Protein AF-V4U6P4-F1 (afdb_monomer_lite)

Structure (mmCIF, N/CA/C/O backbone):
data_AF-V4U6P4-F1
#
_entry.id   AF-V4U6P4-F1
#
loop_
_atom_site.group_PDB
_atom_site.id
_atom_site.type_symbol
_atom_site.label_atom_id
_atom_site.label_alt_id
_atom_site.label_comp_id
_atom_site.label_asym_id
_atom_site.label_entity_id
_atom_site.label_seq_id
_atom_site.pdbx_PDB_ins_code
_atom_site.Cartn_x
_atom_site.Cartn_y
_atom_site.Cartn_z
_atom_site.occupancy
_atom_site.B_iso_or_equiv
_atom_site.auth_seq_id
_atom_site.auth_comp_id
_atom_site.auth_asym_id
_atom_site.auth_atom_id
_atom_site.pdbx_PDB_model_num
ATOM 1 N N . MET A 1 1 ? 6.737 -14.119 -6.238 1.00 63.34 1 MET A N 1
ATOM 2 C CA . MET A 1 1 ? 7.945 -13.374 -5.808 1.00 63.34 1 MET A CA 1
ATOM 3 C C . MET A 1 1 ? 7.451 -12.234 -4.933 1.00 63.34 1 MET A C 1
ATOM 5 O O . MET A 1 1 ? 6.786 -11.350 -5.454 1.00 63.34 1 MET A O 1
ATOM 9 N N . GLN A 1 2 ? 7.743 -12.237 -3.628 1.00 74.50 2 GLN A N 1
ATOM 10 C CA . GLN A 1 2 ? 7.158 -11.265 -2.681 1.00 74.50 2 GLN A CA 1
ATOM 11 C C . GLN A 1 2 ? 7.443 -9.792 -3.044 1.00 74.50 2 GLN A C 1
ATOM 13 O O . GLN A 1 2 ? 6.641 -8.907 -2.760 1.00 74.50 2 GLN A O 1
ATOM 18 N N . GLY A 1 3 ? 8.568 -9.514 -3.713 1.00 74.19 3 GLY A N 1
ATOM 19 C CA . GLY A 1 3 ? 8.919 -8.161 -4.152 1.00 74.19 3 GLY A CA 1
ATOM 20 C C . GLY A 1 3 ? 7.988 -7.591 -5.226 1.00 74.19 3 GLY A C 1
ATOM 21 O O . GLY A 1 3 ? 7.720 -6.391 -5.215 1.00 74.19 3 GLY A O 1
ATOM 22 N N . ASP A 1 4 ? 7.465 -8.427 -6.123 1.00 78.25 4 ASP A N 1
ATOM 23 C CA . ASP A 1 4 ? 6.570 -7.973 -7.193 1.00 78.25 4 ASP A CA 1
ATOM 24 C C . ASP A 1 4 ? 5.157 -7.733 -6.652 1.00 78.2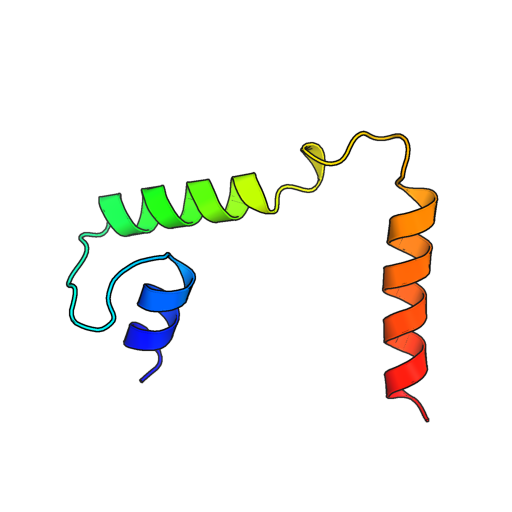5 4 ASP A C 1
ATOM 26 O O . ASP A 1 4 ? 4.517 -6.746 -7.007 1.00 78.25 4 ASP A O 1
ATOM 30 N N . GLU A 1 5 ? 4.719 -8.561 -5.702 1.00 79.94 5 GLU A N 1
ATOM 31 C CA . GLU A 1 5 ? 3.476 -8.361 -4.948 1.00 79.94 5 GLU A CA 1
ATOM 32 C C . GLU A 1 5 ? 3.514 -7.042 -4.161 1.00 79.94 5 GLU A C 1
ATOM 34 O O . GLU A 1 5 ? 2.594 -6.230 -4.262 1.00 79.94 5 GLU A O 1
ATOM 39 N N . ALA A 1 6 ? 4.615 -6.762 -3.452 1.00 81.81 6 ALA A N 1
ATOM 40 C CA . ALA A 1 6 ? 4.791 -5.508 -2.720 1.00 81.81 6 ALA A CA 1
ATOM 41 C C . ALA A 1 6 ? 4.775 -4.275 -3.643 1.00 81.81 6 ALA A C 1
ATOM 43 O O . ALA A 1 6 ? 4.224 -3.233 -3.280 1.00 81.81 6 ALA A O 1
ATOM 44 N N . ARG A 1 7 ? 5.346 -4.383 -4.851 1.00 84.62 7 ARG A N 1
ATOM 45 C CA . ARG A 1 7 ? 5.293 -3.314 -5.862 1.00 84.62 7 ARG A CA 1
ATOM 46 C C . ARG A 1 7 ? 3.860 -3.056 -6.296 1.00 84.62 7 ARG A C 1
ATOM 48 O O . ARG A 1 7 ? 3.418 -1.913 -6.215 1.00 84.62 7 ARG A O 1
ATOM 55 N N . VAL A 1 8 ? 3.129 -4.102 -6.672 1.00 84.62 8 VAL A N 1
ATOM 56 C CA . VAL A 1 8 ? 1.729 -3.989 -7.103 1.00 84.62 8 VAL A CA 1
ATOM 57 C C . VAL A 1 8 ? 0.861 -3.377 -5.997 1.00 84.62 8 VAL A C 1
ATOM 59 O O . VAL A 1 8 ? 0.106 -2.445 -6.271 1.00 84.62 8 VAL A O 1
ATOM 62 N N . LEU A 1 9 ? 1.029 -3.805 -4.740 1.00 84.94 9 LEU A N 1
ATOM 63 C CA . LEU A 1 9 ? 0.294 -3.261 -3.587 1.00 84.94 9 LEU A CA 1
ATOM 64 C C . LEU A 1 9 ? 0.543 -1.763 -3.354 1.00 84.94 9 LEU A C 1
ATOM 66 O O . LEU A 1 9 ? -0.368 -1.026 -2.972 1.00 84.94 9 LEU A O 1
ATOM 70 N N . LEU A 1 10 ? 1.766 -1.295 -3.605 1.00 87.00 10 LEU A N 1
ATOM 71 C CA . LEU A 1 10 ? 2.134 0.120 -3.513 1.00 87.00 10 LEU A CA 1
ATOM 72 C C . LEU A 1 10 ? 1.775 0.924 -4.782 1.00 87.00 10 LEU A C 1
ATOM 74 O O . LEU A 1 10 ? 1.928 2.148 -4.798 1.00 87.00 10 LEU A O 1
ATOM 78 N N . GLY A 1 11 ? 1.258 0.266 -5.825 1.00 86.94 11 GLY A N 1
ATOM 79 C CA . GLY A 1 11 ? 0.886 0.878 -7.104 1.00 86.94 11 GLY A CA 1
ATOM 80 C C . GLY A 1 11 ? 2.042 1.016 -8.097 1.00 86.94 11 GLY A C 1
ATOM 81 O O . GLY A 1 11 ? 1.958 1.804 -9.036 1.00 86.94 11 GLY A O 1
ATOM 82 N N . PHE A 1 12 ? 3.131 0.279 -7.892 1.00 88.06 12 PHE A N 1
ATOM 83 C CA . PHE A 1 12 ? 4.262 0.217 -8.807 1.00 88.06 12 PHE A CA 1
ATOM 84 C C . PHE A 1 12 ? 4.107 -0.931 -9.818 1.00 88.06 12 PHE A C 1
ATOM 86 O O . PHE A 1 12 ? 3.618 -2.004 -9.459 1.00 88.06 12 PHE A O 1
ATOM 93 N N . PRO A 1 13 ? 4.588 -0.767 -11.066 1.00 87.19 13 PRO A N 1
ATOM 94 C CA . PRO A 1 13 ? 4.664 -1.867 -12.020 1.00 87.19 13 PRO A CA 1
ATOM 95 C C . PRO A 1 13 ? 5.535 -3.013 -11.480 1.00 87.19 13 PRO A C 1
ATOM 97 O O . PRO A 1 13 ? 6.572 -2.735 -10.863 1.00 87.19 13 PRO A O 1
ATOM 100 N N . PRO A 1 14 ? 5.201 -4.283 -11.765 1.00 79.25 14 PRO A N 1
ATOM 101 C CA . PRO A 1 14 ? 5.940 -5.436 -11.248 1.00 79.25 14 PRO A CA 1
ATOM 102 C C . PRO A 1 14 ? 7.419 -5.407 -11.655 1.00 79.25 14 PRO A C 1
ATOM 104 O O . PRO A 1 14 ? 8.278 -5.737 -10.853 1.00 79.25 14 PRO A O 1
ATOM 107 N N . ASN A 1 15 ? 7.747 -4.874 -12.835 1.00 83.56 15 ASN A N 1
ATOM 108 C CA . ASN A 1 15 ? 9.128 -4.782 -13.328 1.00 83.56 15 ASN A CA 1
ATOM 109 C C . ASN A 1 15 ? 9.850 -3.476 -12.959 1.00 83.56 15 ASN A C 1
ATOM 111 O O . ASN A 1 15 ? 10.984 -3.248 -13.382 1.00 83.56 15 ASN A O 1
ATOM 115 N N . SER A 1 16 ? 9.203 -2.587 -12.204 1.00 83.69 16 SER A N 1
ATOM 116 C CA . SER A 1 16 ? 9.818 -1.322 -11.803 1.00 83.69 16 SER A CA 1
ATOM 117 C C . SER A 1 16 ? 10.793 -1.511 -10.638 1.00 83.69 16 SER A C 1
ATOM 119 O O . SER A 1 16 ? 10.651 -2.414 -9.814 1.00 83.69 16 SER A O 1
ATOM 121 N N . ARG A 1 17 ? 11.798 -0.634 -10.551 1.00 86.44 17 ARG A N 1
ATOM 122 C CA . ARG A 1 17 ? 12.761 -0.590 -9.441 1.00 86.44 17 ARG A CA 1
ATOM 123 C C . ARG A 1 17 ? 12.671 0.763 -8.731 1.00 86.44 17 ARG A C 1
ATOM 125 O O . ARG A 1 17 ? 13.542 1.607 -8.937 1.00 86.44 17 ARG A O 1
ATOM 132 N N . PRO A 1 18 ? 11.598 1.006 -7.957 1.00 85.19 18 PRO A N 1
ATOM 133 C CA . PRO A 1 18 ? 11.449 2.255 -7.228 1.00 85.19 18 PRO A CA 1
ATOM 134 C C . PRO A 1 18 ? 12.547 2.382 -6.168 1.00 85.19 18 PRO A C 1
ATOM 136 O O . PRO A 1 18 ? 12.936 1.402 -5.530 1.00 85.19 18 PRO A O 1
ATOM 139 N N . ASN A 1 19 ? 13.044 3.599 -5.967 1.00 89.12 19 ASN A N 1
ATOM 140 C CA . ASN A 1 19 ? 13.983 3.890 -4.889 1.00 89.12 19 ASN A CA 1
ATOM 141 C C . ASN A 1 19 ? 13.263 3.939 -3.527 1.00 89.12 19 ASN A C 1
ATOM 143 O O . ASN A 1 19 ? 12.037 4.052 -3.449 1.00 89.12 19 ASN A O 1
ATOM 147 N N . ALA A 1 20 ? 14.026 3.892 -2.432 1.00 87.25 20 ALA A N 1
ATOM 148 C CA . ALA A 1 20 ? 13.467 3.867 -1.078 1.00 87.25 20 ALA A CA 1
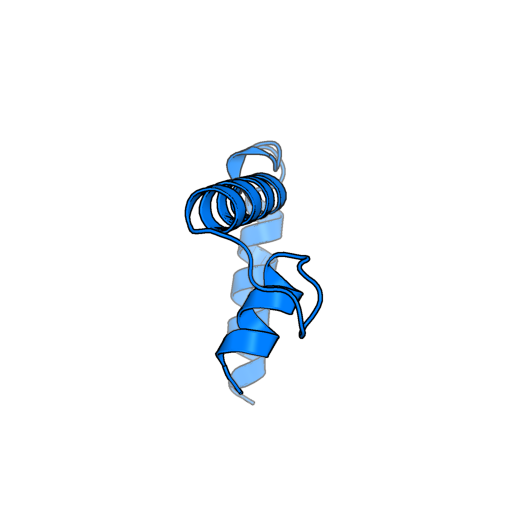ATOM 149 C C . ALA A 1 20 ? 12.529 5.058 -0.779 1.00 87.25 20 ALA A C 1
ATOM 151 O O . ALA A 1 20 ? 11.515 4.894 -0.098 1.00 87.25 20 ALA A O 1
ATOM 152 N N . SER A 1 21 ? 12.818 6.244 -1.323 1.00 89.62 21 SER A N 1
ATOM 153 C CA . SER A 1 21 ? 11.982 7.440 -1.158 1.00 89.62 21 SER A CA 1
ATOM 154 C C . SER A 1 21 ? 10.626 7.297 -1.852 1.00 89.62 21 SER A C 1
ATOM 156 O O . SER A 1 21 ? 9.600 7.652 -1.269 1.00 89.62 21 SER A O 1
ATOM 158 N N . GLN A 1 22 ? 10.599 6.726 -3.058 1.00 90.38 22 GLN A N 1
ATOM 159 C CA . GLN A 1 22 ? 9.368 6.438 -3.800 1.00 90.38 22 GLN A CA 1
ATOM 160 C C . GLN A 1 22 ? 8.518 5.397 -3.067 1.00 90.38 22 GLN A C 1
ATOM 162 O O . GLN A 1 22 ? 7.322 5.616 -2.876 1.00 90.38 22 GLN A O 1
ATOM 167 N N . VAL A 1 23 ? 9.137 4.315 -2.582 1.00 88.38 23 VAL A N 1
ATOM 168 C CA . VAL A 1 23 ? 8.457 3.285 -1.776 1.00 88.38 23 VAL A CA 1
ATOM 169 C C . VAL A 1 23 ? 7.824 3.907 -0.532 1.00 88.38 23 VAL A C 1
ATOM 171 O O . VAL A 1 23 ? 6.644 3.689 -0.260 1.00 88.38 23 VAL A O 1
ATOM 174 N N . LYS A 1 24 ? 8.572 4.751 0.190 1.00 88.00 24 LYS A N 1
ATOM 175 C CA . LYS A 1 24 ? 8.082 5.435 1.394 1.00 88.00 24 LYS A CA 1
ATOM 176 C C . LYS A 1 24 ? 6.914 6.379 1.095 1.00 88.00 24 LYS A C 1
ATOM 178 O O . LYS A 1 24 ? 5.974 6.442 1.885 1.00 88.00 24 LYS A O 1
ATOM 183 N N . ALA A 1 25 ? 6.955 7.107 -0.020 1.00 89.81 25 ALA A N 1
ATOM 184 C CA . ALA A 1 25 ? 5.866 7.992 -0.434 1.00 89.81 25 ALA A CA 1
ATOM 185 C C . ALA A 1 25 ? 4.594 7.208 -0.802 1.00 89.81 25 ALA A C 1
ATOM 187 O O . ALA A 1 25 ? 3.508 7.542 -0.328 1.00 89.81 25 ALA A O 1
ATOM 188 N N . ALA A 1 26 ? 4.733 6.133 -1.582 1.00 89.31 26 ALA A N 1
ATOM 189 C CA . ALA A 1 26 ? 3.621 5.261 -1.953 1.00 89.31 26 ALA A CA 1
ATOM 190 C C . ALA A 1 26 ? 2.988 4.583 -0.730 1.00 89.31 26 ALA A C 1
ATOM 192 O O . ALA A 1 26 ? 1.764 4.572 -0.598 1.00 89.31 26 ALA A O 1
ATOM 193 N N . TYR A 1 27 ? 3.815 4.106 0.204 1.00 87.38 27 TYR A N 1
ATOM 194 C CA . TYR A 1 27 ? 3.353 3.526 1.463 1.00 87.38 27 TYR A CA 1
ATOM 195 C C . TYR A 1 27 ? 2.551 4.537 2.284 1.00 87.38 27 TYR A C 1
ATOM 197 O O . TYR A 1 27 ? 1.435 4.244 2.699 1.00 87.38 27 TYR A O 1
ATOM 205 N N . LYS A 1 28 ? 3.069 5.762 2.452 1.00 85.69 28 LYS A N 1
ATOM 206 C CA . LYS A 1 28 ? 2.346 6.832 3.155 1.00 85.69 28 LYS A CA 1
ATOM 207 C C . LYS A 1 28 ? 0.987 7.107 2.517 1.00 85.69 28 LYS A C 1
ATOM 209 O O . LYS A 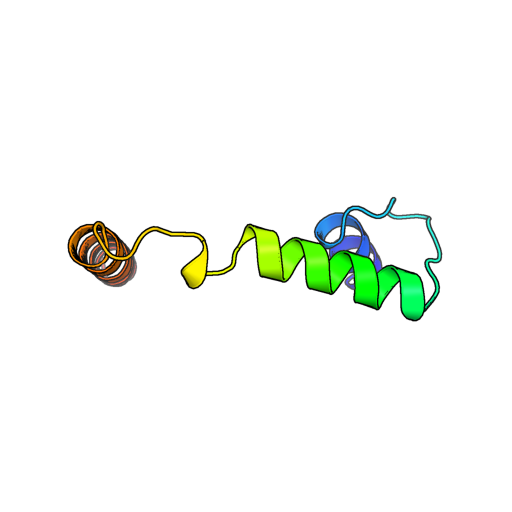1 28 ? 0.003 7.172 3.241 1.00 85.69 28 LYS A O 1
ATOM 214 N N . ARG A 1 29 ? 0.915 7.235 1.188 1.00 85.94 29 ARG A N 1
ATOM 215 C CA . ARG A 1 29 ? -0.360 7.445 0.483 1.00 85.94 29 ARG A CA 1
ATOM 216 C C . ARG A 1 29 ? -1.350 6.317 0.773 1.00 85.94 29 ARG A C 1
ATOM 218 O O . ARG A 1 29 ? -2.493 6.602 1.099 1.00 85.94 29 ARG A O 1
ATOM 225 N N . LYS A 1 30 ? -0.903 5.059 0.717 1.00 83.88 30 LYS A N 1
ATOM 226 C CA . LYS A 1 30 ? -1.757 3.895 0.992 1.00 83.88 30 LYS A CA 1
ATOM 227 C C . LYS A 1 30 ? -2.256 3.862 2.439 1.00 83.88 30 LYS A C 1
ATOM 229 O O . LYS A 1 30 ? -3.421 3.570 2.677 1.00 83.88 30 LYS A O 1
ATOM 234 N N . VAL A 1 31 ? -1.394 4.215 3.392 1.00 83.12 31 VAL A N 1
ATOM 235 C CA . VAL A 1 31 ? -1.767 4.348 4.807 1.00 83.12 31 VAL A CA 1
ATOM 236 C C . VAL A 1 31 ? -2.806 5.449 4.999 1.00 83.12 31 VAL A C 1
ATOM 238 O O . VAL A 1 31 ? -3.774 5.227 5.715 1.00 83.12 31 VAL A O 1
ATOM 241 N N . TRP A 1 32 ? -2.642 6.602 4.344 1.00 78.94 32 TRP A N 1
ATOM 242 C CA . TRP A 1 32 ? -3.639 7.673 4.374 1.00 78.94 32 TRP A CA 1
ATOM 243 C C . TRP A 1 32 ? -4.959 7.236 3.727 1.00 78.94 32 TRP A C 1
ATOM 245 O O . TRP A 1 32 ? -6.003 7.434 4.324 1.00 78.94 32 TRP A O 1
ATOM 255 N N . GLU A 1 33 ? -4.947 6.565 2.575 1.00 76.69 33 GLU A N 1
ATOM 256 C CA . GLU A 1 33 ? -6.173 6.033 1.944 1.00 76.69 33 GLU A CA 1
ATOM 257 C C . GLU A 1 33 ? -6.964 5.086 2.857 1.00 76.69 33 GLU A C 1
ATOM 259 O O . GLU A 1 33 ? -8.191 5.056 2.807 1.00 76.69 33 GLU A O 1
ATOM 264 N N . CYS A 1 34 ? -6.268 4.317 3.691 1.00 67.81 34 CYS A N 1
ATOM 265 C CA . CYS A 1 34 ? -6.871 3.378 4.630 1.00 67.81 34 CYS A CA 1
ATOM 266 C C . CYS A 1 34 ? -6.938 3.926 6.063 1.00 67.81 34 CYS A C 1
ATOM 268 O O . CYS A 1 34 ? -7.178 3.154 6.992 1.00 67.81 34 CYS A O 1
ATOM 270 N N . HIS A 1 35 ? -6.695 5.225 6.271 1.00 69.00 35 HIS A N 1
ATOM 271 C CA . HIS A 1 35 ? -6.548 5.751 7.619 1.00 69.00 35 HIS A CA 1
ATOM 272 C C . HIS A 1 35 ? -7.901 5.764 8.341 1.00 69.00 35 HIS A C 1
ATOM 274 O O . HIS A 1 35 ? -8.844 6.390 7.849 1.00 69.00 35 HIS A 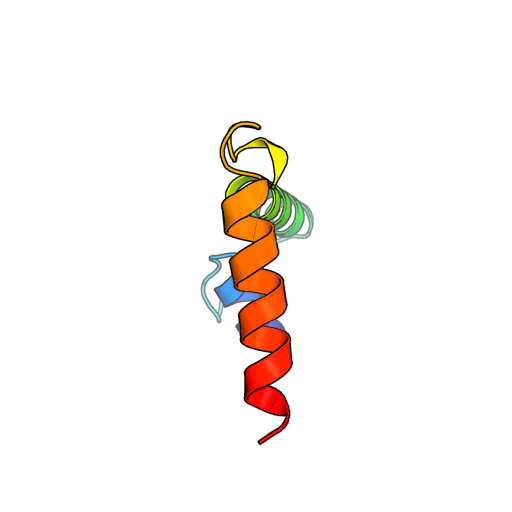O 1
ATOM 280 N N . PRO A 1 36 ? -8.012 5.138 9.526 1.00 63.47 36 PRO A N 1
ATOM 281 C CA . PRO A 1 36 ? -9.263 5.090 10.276 1.00 63.47 36 PRO A CA 1
ATOM 282 C C . PRO A 1 36 ? -9.775 6.487 10.670 1.00 63.47 36 PRO A C 1
ATOM 284 O O . PRO A 1 36 ? -10.980 6.654 10.824 1.00 63.47 36 PRO A O 1
ATOM 287 N N . ASP A 1 37 ? -8.908 7.506 10.743 1.00 66.50 37 ASP A N 1
ATOM 288 C CA . ASP A 1 37 ? -9.333 8.893 11.024 1.00 66.50 37 ASP A CA 1
ATOM 289 C C . ASP A 1 37 ? -9.911 9.638 9.807 1.00 66.50 37 ASP A C 1
ATOM 291 O O . ASP A 1 37 ? -10.470 10.721 9.970 1.00 66.50 37 ASP A O 1
ATOM 295 N N . LEU A 1 38 ? -9.817 9.083 8.591 1.00 56.81 38 LEU A N 1
ATOM 296 C CA . LEU A 1 38 ? -10.573 9.587 7.433 1.00 56.81 38 LEU A CA 1
ATOM 297 C C . LEU A 1 38 ? -12.012 9.052 7.402 1.00 56.81 38 LEU A C 1
ATOM 299 O O . LEU A 1 38 ? -12.827 9.519 6.605 1.00 56.81 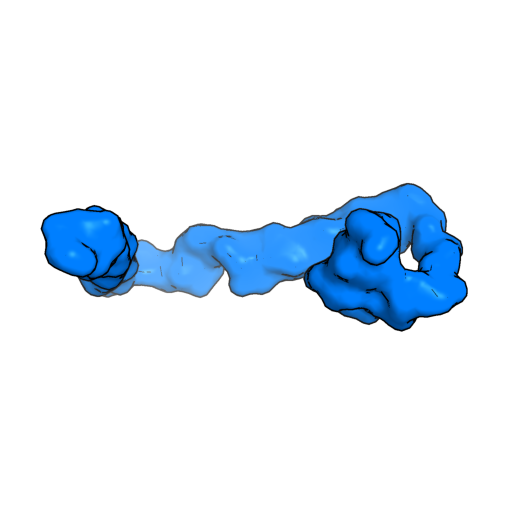38 LEU A O 1
ATOM 303 N N . PHE A 1 39 ? -12.355 8.122 8.296 1.00 52.69 39 PHE A N 1
ATOM 304 C CA . PHE A 1 39 ? -13.735 7.735 8.538 1.00 52.69 39 PHE A CA 1
ATOM 305 C C . PHE A 1 39 ? -14.319 8.672 9.603 1.00 52.69 39 PHE A C 1
ATOM 307 O O . PHE A 1 39 ? -13.825 8.700 10.733 1.00 52.69 39 PHE A O 1
ATOM 314 N N . PRO A 1 40 ? -15.365 9.460 9.287 1.00 55.25 40 PRO A N 1
ATOM 315 C CA . PRO A 1 40 ? -15.963 10.347 10.270 1.00 55.25 40 PRO A CA 1
ATOM 316 C C . PRO A 1 40 ? -16.417 9.542 11.492 1.00 55.25 40 PRO A C 1
ATOM 318 O O . PRO A 1 40 ? -17.052 8.490 11.376 1.00 55.25 40 PRO A O 1
ATOM 321 N N . VAL A 1 41 ? -16.110 10.085 12.673 1.00 54.03 41 VAL A N 1
ATOM 322 C CA . VAL A 1 41 ? -16.323 9.524 14.023 1.00 54.03 41 VAL A CA 1
ATOM 323 C C . VAL A 1 41 ? -17.789 9.128 14.320 1.00 54.03 41 VAL A C 1
ATOM 325 O O . VAL A 1 41 ? -18.068 8.546 15.361 1.00 54.03 41 VAL A O 1
ATOM 328 N N . GLY A 1 42 ? -18.722 9.353 13.391 1.00 53.44 42 GLY A N 1
ATOM 329 C CA . GLY A 1 42 ? -20.139 8.993 13.486 1.00 53.44 42 GLY A CA 1
ATOM 330 C C . GLY A 1 42 ? -20.545 7.605 12.963 1.00 53.44 42 GLY A C 1
ATOM 331 O O . GLY A 1 42 ? -21.726 7.292 13.029 1.00 53.44 42 GLY A O 1
ATOM 332 N N . ARG A 1 43 ? -19.632 6.764 12.444 1.00 48.59 43 ARG A N 1
ATOM 333 C CA . ARG A 1 43 ? -19.941 5.361 12.046 1.00 48.59 43 ARG A CA 1
ATOM 334 C C . ARG A 1 43 ? -19.154 4.297 12.821 1.00 48.59 43 ARG A C 1
ATOM 336 O O . ARG A 1 43 ? -19.016 3.163 12.366 1.00 48.59 43 ARG A O 1
ATOM 343 N N . LYS A 1 44 ? -18.616 4.646 13.993 1.00 51.97 44 LYS A N 1
ATOM 344 C CA . LYS A 1 44 ? -17.817 3.714 14.807 1.00 51.97 44 LYS A CA 1
ATOM 345 C C . LYS A 1 44 ? -18.615 2.477 15.257 1.00 51.97 44 LYS A C 1
ATOM 347 O O . LYS A 1 44 ? -18.034 1.405 15.354 1.00 51.97 44 LYS A O 1
ATOM 352 N N . THR A 1 45 ? -19.934 2.583 15.416 1.00 53.16 45 THR A N 1
ATOM 353 C CA . THR A 1 45 ? -20.809 1.460 15.808 1.00 53.16 45 THR A CA 1
ATOM 354 C C . THR A 1 45 ? -21.060 0.441 14.686 1.00 53.16 45 THR A C 1
ATOM 356 O O . THR A 1 45 ? -21.170 -0.756 14.956 1.00 53.16 45 THR A O 1
ATOM 359 N N . ASP A 1 46 ? -21.088 0.876 13.422 1.00 51.78 46 ASP A N 1
ATOM 360 C CA . ASP A 1 46 ? -21.303 -0.026 12.277 1.00 51.78 46 ASP A CA 1
ATOM 361 C C . ASP A 1 46 ? -20.020 -0.768 11.876 1.00 51.78 46 ASP A C 1
ATOM 363 O O . ASP A 1 46 ? -20.066 -1.936 11.481 1.00 51.78 46 ASP A O 1
ATOM 367 N N . ALA A 1 47 ? -18.860 -0.112 12.000 1.00 51.75 47 ALA A N 1
ATOM 368 C CA . ALA A 1 47 ? -17.564 -0.728 11.712 1.00 51.75 47 ALA A CA 1
ATOM 369 C C . ALA A 1 47 ? -17.205 -1.816 12.738 1.00 51.75 47 ALA A C 1
ATOM 371 O O . ALA A 1 47 ? -16.708 -2.878 12.361 1.00 51.75 47 ALA A O 1
ATOM 372 N N . GLU A 1 48 ? -17.518 -1.592 14.018 1.00 54.81 48 GLU A N 1
ATOM 373 C CA . GLU A 1 48 ? -17.294 -2.585 15.072 1.00 54.81 48 GLU A CA 1
ATOM 374 C C . GLU A 1 48 ? -18.204 -3.815 14.897 1.00 54.81 48 GLU A C 1
ATOM 376 O O . GLU A 1 48 ? -17.745 -4.951 15.034 1.00 54.81 48 GLU A O 1
ATOM 381 N N . SER A 1 49 ? -19.462 -3.613 14.481 1.00 51.84 49 SER A N 1
ATOM 382 C CA . SER A 1 49 ? -20.387 -4.720 14.192 1.00 51.84 49 SER A CA 1
ATOM 383 C C . SER A 1 49 ? -19.932 -5.572 13.004 1.00 51.84 49 SER A C 1
ATOM 385 O O . SER A 1 49 ? -19.993 -6.798 13.088 1.00 51.84 49 SER A O 1
ATOM 387 N N . LYS A 1 50 ? -19.409 -4.971 11.923 1.00 53.97 50 LYS A N 1
ATOM 388 C CA . LYS A 1 50 ? -18.868 -5.738 10.783 1.00 53.97 50 LYS A CA 1
ATOM 389 C C . LYS A 1 50 ? -17.582 -6.491 11.124 1.00 53.97 50 LYS A C 1
ATOM 391 O O . LYS A 1 50 ? -17.463 -7.657 10.760 1.00 53.97 50 LYS A O 1
ATOM 396 N N . PHE A 1 51 ? -16.667 -5.873 11.872 1.00 54.94 51 PHE A N 1
ATOM 397 C CA . PHE A 1 51 ? -15.429 -6.533 12.299 1.00 54.94 51 PHE A CA 1
ATOM 398 C C . PHE A 1 51 ? -15.697 -7.738 13.220 1.00 54.94 51 PHE A C 1
ATOM 400 O O . PHE A 1 51 ? -14.985 -8.740 13.175 1.00 54.94 51 PHE A O 1
ATOM 407 N N . LYS A 1 52 ? -16.758 -7.673 14.034 1.00 55.19 52 LYS A N 1
ATOM 408 C CA . LYS A 1 52 ? -17.173 -8.777 14.910 1.00 55.19 52 LYS A CA 1
ATOM 409 C C . LYS A 1 52 ? -17.962 -9.869 14.179 1.00 55.19 52 LYS A C 1
ATOM 411 O O . LYS A 1 52 ? -17.874 -11.027 14.579 1.00 55.19 52 LYS A O 1
ATOM 416 N N . LEU A 1 53 ? -18.698 -9.524 13.118 1.00 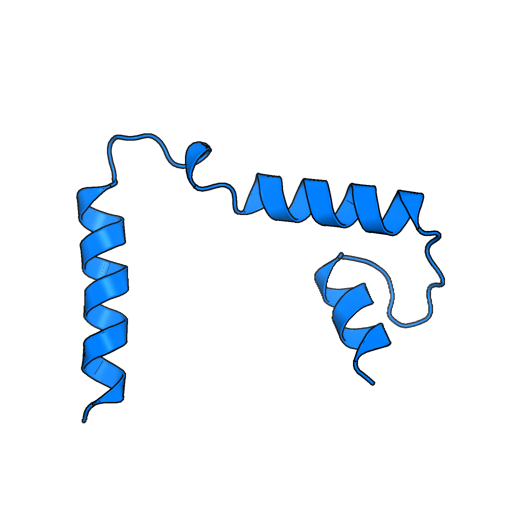51.47 53 LEU A N 1
ATOM 417 C CA . LEU A 1 53 ? -19.450 -10.497 12.320 1.00 51.47 53 LEU A CA 1
ATOM 418 C C . LEU A 1 53 ? -18.522 -11.386 11.474 1.00 51.47 53 LEU A C 1
ATOM 420 O O . LEU A 1 53 ? -18.734 -12.593 11.423 1.00 51.47 53 LEU A O 1
ATOM 424 N N . GLU A 1 54 ? -17.462 -10.829 10.873 1.00 49.62 54 GLU A N 1
ATOM 425 C CA . GLU A 1 54 ? -16.499 -11.625 10.085 1.00 49.62 54 GLU A CA 1
ATOM 426 C C . GLU A 1 54 ? -15.706 -12.619 10.950 1.00 49.62 54 GLU A C 1
ATOM 428 O O . GLU A 1 54 ? -15.438 -13.736 10.520 1.00 49.62 54 GLU A O 1
ATOM 433 N N . LYS A 1 55 ? -15.435 -12.278 12.217 1.00 51.31 55 LYS A N 1
ATOM 434 C CA . LYS A 1 55 ? -14.796 -13.182 13.191 1.00 51.31 55 LYS A CA 1
ATOM 435 C C . LYS A 1 55 ? -15.653 -14.394 13.587 1.00 51.31 55 LYS A C 1
ATOM 437 O O . LYS A 1 55 ? -15.097 -15.355 14.106 1.00 51.31 55 LYS A O 1
ATOM 442 N N . LEU A 1 56 ? -16.978 -14.350 13.406 1.00 46.03 56 LEU A N 1
ATOM 443 C CA . LEU A 1 56 ? -17.879 -15.443 13.804 1.00 46.03 56 LEU A CA 1
ATOM 444 C C . LEU A 1 56 ? -18.130 -16.451 12.667 1.00 46.03 56 LEU A C 1
ATOM 446 O O . LEU A 1 56 ? -18.451 -17.603 12.940 1.00 46.03 56 LEU A O 1
ATOM 450 N N . VAL A 1 57 ? -17.970 -16.042 11.403 1.00 47.81 57 VAL A N 1
ATOM 451 C CA . VAL A 1 57 ? -18.216 -16.915 10.238 1.00 47.81 57 VAL A CA 1
ATOM 452 C C . VAL A 1 57 ? -17.030 -17.844 9.947 1.00 47.81 57 VAL A C 1
ATOM 454 O O . VAL A 1 57 ? -17.232 -18.916 9.396 1.00 47.81 57 VAL A O 1
ATOM 457 N N . GLU A 1 58 ? -15.816 -17.523 10.407 1.00 46.97 58 GLU A N 1
ATOM 458 C CA . GLU A 1 58 ? -14.664 -18.449 10.357 1.00 46.97 58 GLU A CA 1
ATOM 459 C C . GLU A 1 58 ? -14.712 -19.572 11.421 1.00 46.97 58 GLU A C 1
ATOM 461 O O . GLU A 1 58 ? -13.745 -20.314 11.580 1.00 46.97 58 GLU A O 1
ATOM 466 N N . SER A 1 59 ? -15.821 -19.715 12.159 1.00 50.00 59 SER A N 1
ATOM 467 C CA . SER A 1 59 ? -16.007 -20.756 13.183 1.00 50.00 59 SER A CA 1
ATOM 468 C C . SER A 1 59 ? -17.268 -21.614 12.972 1.00 50.00 59 SER A C 1
ATOM 470 O O . SER A 1 59 ? -17.810 -22.140 13.951 1.00 50.00 59 SER A O 1
ATOM 472 N N . ILE A 1 60 ? -17.722 -21.780 11.723 1.00 48.00 60 ILE A N 1
ATOM 473 C CA . ILE A 1 60 ? -18.665 -22.842 11.319 1.00 48.00 60 ILE A CA 1
ATOM 474 C C . ILE A 1 60 ? -18.033 -23.683 10.212 1.00 48.00 60 ILE A C 1
ATOM 476 O O . ILE A 1 60 ? -17.500 -23.078 9.257 1.00 48.00 60 ILE A O 1
#

Sequence (60 aa):
MQGDEARVLLGFPPNSRPNASQVKAAYKRKVWECHPDLFPVGRKTDAESKFKLEKLVESI

Secondary structure (DSSP, 8-state):
-HHHHHHHHHT--TT----HHHHHHHHHHHHHHT-GGGS-GGGHHHHHHHHHHHHHHTT-

Foldseek 3Di:
DVQLVLCVLLVHHSPDDDDPVSSVVSVVVSCVVVPPVVPPPVCPPVVVVVVVVVVVVVPD

Radius of gyration: 16.61 Å; chains: 1; bounding box: 35×33×29 Å

Organism: Citrus clementina (NCBI:txid85681)

pLDDT: mean 70.42, std 15.93, range [46.03, 90.38]

InterPro domains:
  IPR036869 Chaperone J-domain superfamily [G3DSA:1.10.287.110] (2-58)
  IPR036869 Chaperone J-domain superfamily [SSF46565] (5-38)